Protein AF-A0A0F2QF71-F1 (afdb_monomer)

Structure (mmCIF, N/CA/C/O backbone):
data_AF-A0A0F2QF71-F1
#
_entry.id   AF-A0A0F2QF71-F1
#
loop_
_atom_site.group_PDB
_atom_site.id
_atom_site.type_symbol
_atom_site.label_atom_id
_atom_site.label_alt_id
_atom_site.label_comp_id
_atom_site.label_asym_id
_atom_site.label_entity_id
_atom_site.label_seq_id
_atom_site.pdbx_PDB_ins_code
_atom_site.Cartn_x
_atom_site.Cartn_y
_atom_site.Cartn_z
_atom_site.occupancy
_atom_site.B_iso_or_equiv
_atom_site.auth_seq_id
_atom_site.auth_comp_id
_atom_site.auth_asym_id
_atom_site.auth_atom_id
_atom_site.pdbx_PDB_model_num
ATOM 1 N N . MET A 1 1 ? -13.302 23.266 -18.128 1.00 30.19 1 MET A N 1
ATOM 2 C CA . MET A 1 1 ? -12.559 22.160 -18.772 1.00 30.19 1 MET A CA 1
ATOM 3 C C . MET A 1 1 ? -12.530 20.997 -17.793 1.00 30.19 1 MET A C 1
ATOM 5 O O . MET A 1 1 ? -12.008 21.165 -16.702 1.00 30.19 1 MET A O 1
ATOM 9 N N . ASN A 1 2 ? -13.175 19.876 -18.131 1.00 30.36 2 ASN A N 1
ATOM 10 C CA . ASN A 1 2 ? -13.216 18.676 -17.289 1.00 30.36 2 ASN A CA 1
ATOM 11 C C . ASN A 1 2 ? -11.850 17.981 -17.312 1.00 30.36 2 ASN A C 1
ATOM 13 O O . ASN A 1 2 ? -11.453 17.455 -18.352 1.00 30.36 2 ASN A O 1
ATOM 17 N N . ASN A 1 3 ? -11.158 17.943 -16.173 1.00 27.09 3 ASN A N 1
ATOM 18 C CA . ASN A 1 3 ? -9.974 17.107 -16.004 1.00 27.09 3 ASN A CA 1
ATOM 19 C C . ASN A 1 3 ? -10.424 15.645 -15.921 1.00 27.09 3 ASN A C 1
ATOM 21 O O . ASN A 1 3 ? -10.855 15.174 -14.870 1.00 27.09 3 ASN A O 1
ATOM 25 N N . LYS A 1 4 ? -10.360 14.927 -17.047 1.00 28.03 4 LYS A N 1
ATOM 26 C CA . LYS A 1 4 ? -10.503 13.469 -17.059 1.00 28.03 4 LYS A CA 1
ATOM 27 C C . LYS A 1 4 ? -9.307 12.866 -16.322 1.00 28.03 4 LYS A C 1
ATOM 29 O O . LYS A 1 4 ? -8.181 12.935 -16.806 1.00 28.03 4 LYS A O 1
ATOM 34 N N . ILE A 1 5 ? -9.567 12.294 -15.151 1.00 30.92 5 ILE A N 1
ATOM 35 C CA . ILE A 1 5 ? -8.618 11.443 -14.434 1.00 30.92 5 ILE A CA 1
ATOM 36 C C . ILE A 1 5 ? -8.543 10.124 -15.209 1.00 30.92 5 ILE A C 1
ATOM 38 O O . ILE A 1 5 ? -9.547 9.429 -15.365 1.00 30.92 5 ILE A O 1
ATOM 42 N N . PHE A 1 6 ? -7.367 9.807 -15.745 1.00 24.86 6 PHE A N 1
ATOM 43 C CA . PHE A 1 6 ? -7.119 8.534 -16.413 1.00 24.86 6 PHE A CA 1
ATOM 44 C C . PHE A 1 6 ? -6.815 7.479 -15.352 1.00 24.86 6 PHE A C 1
ATOM 46 O O . PHE A 1 6 ? -5.729 7.458 -14.777 1.00 24.86 6 PHE A O 1
ATOM 53 N N . TYR A 1 7 ? -7.777 6.599 -15.089 1.00 31.06 7 TYR A N 1
ATOM 54 C CA . TYR A 1 7 ? -7.510 5.369 -14.357 1.00 31.06 7 TYR A CA 1
ATOM 55 C C . TYR A 1 7 ? -6.797 4.410 -15.310 1.00 31.06 7 TYR A C 1
ATOM 57 O O . TYR A 1 7 ? -7.326 4.084 -16.373 1.00 31.06 7 TYR A O 1
ATOM 65 N N . LEU A 1 8 ? -5.587 3.977 -14.950 1.00 28.73 8 LEU A N 1
ATOM 66 C CA . LEU A 1 8 ? -4.919 2.862 -15.618 1.00 28.73 8 LEU A CA 1
ATOM 67 C C . LEU A 1 8 ? -5.753 1.602 -15.368 1.00 28.73 8 LEU A C 1
ATOM 69 O O . LEU A 1 8 ? -5.659 0.969 -14.319 1.00 28.73 8 LEU A O 1
ATOM 73 N N . TYR A 1 9 ? -6.616 1.305 -16.331 1.00 30.00 9 TYR A N 1
ATOM 74 C CA . TYR A 1 9 ? -7.462 0.126 -16.381 1.00 30.00 9 TYR A CA 1
ATOM 75 C C . TYR A 1 9 ? -6.592 -1.065 -16.815 1.00 30.00 9 TYR A C 1
ATOM 77 O O . TYR A 1 9 ? -6.062 -1.044 -17.926 1.00 30.00 9 TYR A O 1
ATOM 85 N N . PRO A 1 10 ? -6.392 -2.108 -15.994 1.00 34.81 10 PRO A N 1
ATOM 86 C CA . PRO A 1 10 ? -5.986 -3.400 -16.527 1.00 34.81 10 PRO A CA 1
ATOM 87 C C . PRO A 1 10 ? -7.156 -3.928 -17.348 1.00 34.81 10 PRO A C 1
ATOM 89 O O . PRO A 1 10 ? -8.287 -3.919 -16.872 1.00 34.81 10 PRO A O 1
ATOM 92 N N . GLU A 1 11 ? -6.877 -4.386 -18.562 1.00 30.66 11 GLU A N 1
ATOM 93 C CA . GLU A 1 11 ? -7.829 -4.754 -19.623 1.00 30.66 11 GLU A CA 1
ATOM 94 C C . GLU A 1 11 ? -8.778 -5.936 -19.303 1.00 30.66 11 GLU A C 1
ATOM 96 O O . GLU A 1 11 ? -9.342 -6.543 -20.207 1.00 30.66 11 GLU A O 1
ATOM 101 N N . VAL A 1 12 ? -9.004 -6.267 -18.028 1.00 33.16 12 VAL A N 1
ATOM 102 C CA . VAL A 1 12 ? -10.052 -7.194 -17.594 1.00 33.16 12 VAL A CA 1
ATOM 103 C C . VAL A 1 12 ? -10.731 -6.624 -16.348 1.00 33.16 12 VAL A C 1
ATOM 105 O O . VAL A 1 12 ? -10.189 -6.665 -15.239 1.00 33.16 12 VAL A O 1
ATOM 108 N N . GLU A 1 13 ? -11.924 -6.070 -16.540 1.00 32.72 13 GLU A N 1
ATOM 109 C CA . GLU A 1 13 ? -12.794 -5.581 -15.472 1.00 32.72 13 GLU A CA 1
ATOM 110 C C . GLU A 1 13 ? -13.049 -6.718 -14.456 1.00 32.72 13 GLU A C 1
ATOM 112 O O . GLU A 1 13 ? -13.512 -7.805 -14.804 1.00 32.72 13 GLU A O 1
ATOM 117 N N . GLY A 1 14 ? -12.666 -6.494 -13.193 1.00 39.72 14 GLY A N 1
ATOM 118 C CA . GLY A 1 14 ? -13.097 -7.322 -12.060 1.00 39.72 14 GLY A CA 1
ATOM 119 C C . GLY A 1 14 ? -12.118 -8.345 -11.463 1.00 39.72 14 GLY A C 1
ATOM 120 O O . GLY A 1 14 ? -12.500 -8.995 -10.493 1.00 39.72 14 GLY A O 1
ATOM 121 N N . LYS A 1 15 ? -10.874 -8.516 -11.944 1.00 48.09 15 LYS A N 1
ATOM 122 C CA . LYS A 1 15 ? -9.922 -9.474 -11.315 1.00 48.09 15 LYS A CA 1
ATOM 123 C C . LYS A 1 15 ? -8.492 -8.948 -11.187 1.00 48.09 15 LYS A C 1
ATOM 125 O O . LYS A 1 15 ? -7.533 -9.589 -11.614 1.00 48.09 15 LYS A O 1
ATOM 130 N N . GLN A 1 16 ? -8.319 -7.783 -10.566 1.00 58.66 16 GLN A N 1
ATOM 131 C CA . GLN A 1 16 ? -7.000 -7.425 -10.045 1.00 58.66 16 GLN A CA 1
ATOM 132 C C . GLN A 1 16 ? -6.694 -8.302 -8.828 1.00 58.66 16 GLN A C 1
ATOM 134 O O . GLN A 1 16 ? -7.397 -8.276 -7.819 1.00 58.66 16 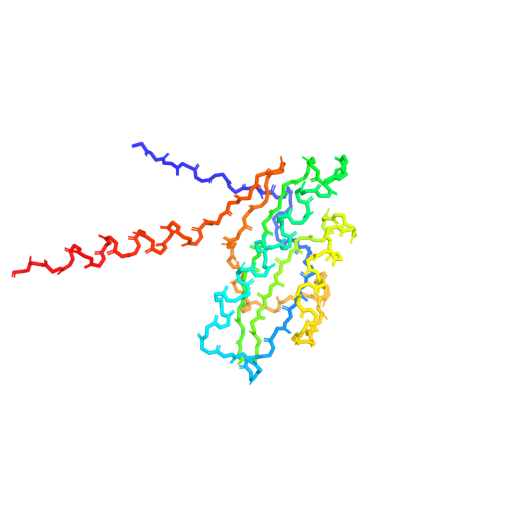GLN A O 1
ATOM 139 N N . TYR A 1 17 ? -5.644 -9.109 -8.945 1.00 76.50 17 TYR A N 1
ATOM 140 C CA . TYR A 1 17 ? -5.113 -9.854 -7.819 1.00 76.50 17 TYR A CA 1
ATOM 141 C C . TYR A 1 17 ? -4.130 -8.976 -7.053 1.00 76.50 17 TYR A C 1
ATOM 143 O O . TYR A 1 17 ? -3.197 -8.425 -7.642 1.00 76.50 17 TYR A O 1
ATOM 151 N N . PHE A 1 18 ? -4.308 -8.885 -5.746 1.00 82.75 18 PHE A N 1
ATOM 152 C CA . PHE A 1 18 ? -3.526 -8.037 -4.865 1.00 82.75 18 PHE A CA 1
ATOM 153 C C . PHE A 1 18 ? -2.731 -8.886 -3.882 1.00 82.75 18 PHE A C 1
ATOM 155 O O . PHE A 1 18 ? -3.156 -9.974 -3.486 1.00 82.75 18 PHE A O 1
ATOM 162 N N . VAL A 1 19 ? -1.571 -8.375 -3.488 1.00 86.81 19 VAL A N 1
ATOM 163 C CA . VAL A 1 19 ? -0.974 -8.729 -2.202 1.00 86.81 19 VAL A CA 1
ATOM 164 C C . VAL A 1 19 ? -1.424 -7.678 -1.213 1.00 86.81 19 VAL A C 1
ATOM 166 O O . VAL A 1 19 ? -1.311 -6.480 -1.487 1.00 86.81 19 VAL A O 1
ATOM 169 N N . CYS A 1 20 ? -1.953 -8.143 -0.091 1.00 87.50 20 CYS A N 1
ATOM 170 C CA . CYS A 1 20 ? -2.524 -7.293 0.926 1.00 87.50 20 CYS A CA 1
ATOM 171 C C . CYS A 1 20 ? -1.876 -7.550 2.279 1.00 87.50 20 CYS A C 1
ATOM 173 O O . CYS A 1 20 ? -1.699 -8.698 2.684 1.00 87.50 20 CYS A O 1
ATOM 175 N N . TRP A 1 21 ? -1.580 -6.465 2.983 1.00 92.12 21 TRP A N 1
ATOM 176 C CA . TRP A 1 21 ? -1.090 -6.465 4.35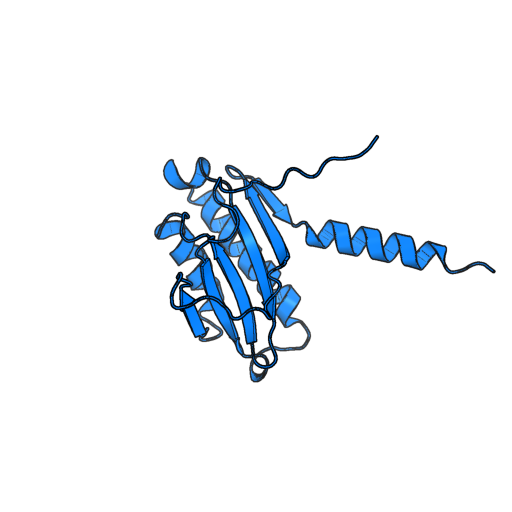5 1.00 92.12 21 TRP A CA 1
ATOM 177 C C . TRP A 1 21 ? -2.177 -5.883 5.252 1.00 92.12 21 TRP A C 1
ATOM 179 O O . TRP A 1 21 ? -2.548 -4.719 5.107 1.00 92.12 21 TRP A O 1
ATOM 189 N N . GLY A 1 22 ? -2.717 -6.717 6.134 1.00 90.81 22 GLY A N 1
ATOM 190 C CA . GLY A 1 22 ? -3.714 -6.358 7.133 1.00 90.81 22 GLY A CA 1
ATOM 191 C C . GLY A 1 22 ? -3.038 -6.023 8.447 1.00 90.81 22 GLY A C 1
ATOM 192 O O . GLY A 1 22 ? -2.455 -6.894 9.088 1.00 90.81 22 GLY A O 1
ATOM 193 N N . LEU A 1 23 ? -3.135 -4.762 8.836 1.00 92.75 23 LEU A N 1
ATOM 194 C CA . LEU A 1 23 ? -2.566 -4.202 10.052 1.00 92.75 23 LEU A CA 1
ATOM 195 C C . LEU A 1 23 ? -3.673 -4.152 11.105 1.00 92.75 23 LEU A C 1
ATOM 197 O O . LEU A 1 23 ? -4.725 -3.552 10.858 1.00 92.75 23 LEU A O 1
ATOM 201 N N . SER A 1 24 ? -3.479 -4.837 12.233 1.00 91.88 24 SER A N 1
ATOM 202 C CA . SER A 1 24 ? -4.509 -4.958 13.270 1.00 91.88 24 SER A CA 1
ATOM 203 C C . SER A 1 24 ? -4.832 -3.593 13.861 1.00 91.88 24 SER A C 1
ATOM 205 O O . SER A 1 24 ? -3.951 -2.936 14.404 1.00 91.88 24 SER A O 1
ATOM 207 N N . LYS A 1 25 ? -6.100 -3.174 13.819 1.00 89.69 25 LYS A N 1
ATOM 208 C CA . LYS A 1 25 ? -6.530 -1.889 14.394 1.00 89.69 25 LYS A CA 1
ATOM 209 C C . LYS A 1 25 ? -6.286 -1.801 15.904 1.00 89.69 25 LYS A C 1
ATOM 211 O O . LYS A 1 25 ? -6.193 -0.694 16.416 1.00 89.69 25 LYS A O 1
ATOM 216 N N . GLU A 1 26 ? -6.155 -2.934 16.592 1.00 90.44 26 GLU A N 1
ATOM 217 C CA . GLU A 1 26 ? -5.806 -2.996 18.019 1.00 90.44 26 GLU A CA 1
ATOM 218 C C . GLU A 1 26 ? -4.355 -2.563 18.291 1.00 90.44 26 GLU A C 1
ATOM 220 O O . GLU A 1 26 ? -4.059 -2.037 19.359 1.00 90.44 26 GLU A O 1
ATOM 225 N N . GLU A 1 27 ? -3.460 -2.738 17.315 1.00 86.25 27 GLU A N 1
ATOM 226 C CA . GLU A 1 27 ? -2.038 -2.376 17.404 1.00 86.25 27 GLU A CA 1
ATOM 227 C C . GLU A 1 27 ? -1.753 -0.978 16.827 1.00 86.25 27 GLU A C 1
ATOM 229 O O . GLU A 1 27 ? -0.640 -0.459 16.929 1.00 86.25 27 GLU A O 1
ATOM 234 N N . LEU A 1 28 ? -2.759 -0.351 16.211 1.00 87.12 28 LEU A N 1
ATOM 235 C CA . LEU A 1 28 ? -2.642 0.938 15.544 1.00 87.12 28 LEU A CA 1
ATOM 236 C C . LEU A 1 28 ? -2.989 2.096 16.486 1.00 87.12 28 LEU A C 1
ATOM 238 O O . LEU A 1 28 ? -4.029 2.122 17.140 1.00 87.12 28 LEU A O 1
ATOM 242 N N . ASN A 1 29 ? -2.133 3.116 16.501 1.00 85.31 29 ASN A N 1
ATOM 243 C CA . ASN A 1 29 ? -2.395 4.358 17.222 1.00 85.31 29 ASN A CA 1
ATOM 244 C C . ASN A 1 29 ? -3.332 5.300 16.420 1.00 85.31 29 ASN A C 1
ATOM 246 O O . ASN A 1 29 ? -3.683 5.043 15.266 1.00 85.31 29 ASN A O 1
ATOM 250 N N . LYS A 1 30 ? -3.715 6.444 17.009 1.00 81.44 30 LYS A N 1
ATOM 251 C CA . LYS A 1 30 ? -4.593 7.445 16.361 1.00 81.44 30 LYS A CA 1
ATOM 252 C C . LYS A 1 30 ? -4.033 8.021 15.046 1.00 81.44 30 LYS A C 1
ATOM 254 O O . LYS A 1 30 ? -4.811 8.478 14.214 1.00 81.44 30 LYS A O 1
ATOM 259 N N . ASN A 1 31 ? -2.716 7.979 14.848 1.00 84.50 31 ASN A N 1
ATOM 260 C CA . ASN A 1 31 ? -2.013 8.497 13.672 1.00 84.50 31 ASN A CA 1
ATOM 261 C C . ASN A 1 31 ? -1.667 7.409 12.644 1.00 84.50 31 ASN A C 1
ATOM 263 O O . ASN A 1 31 ? -1.073 7.715 11.611 1.00 84.50 31 ASN A O 1
ATOM 267 N N . ALA A 1 32 ? -2.073 6.160 12.875 1.00 84.31 32 ALA A N 1
ATOM 268 C CA . ALA A 1 32 ? -1.655 5.015 12.078 1.00 84.31 32 ALA A CA 1
ATOM 269 C C . ALA A 1 32 ? -1.905 5.172 10.576 1.00 84.31 32 ALA A C 1
ATOM 271 O O . ALA A 1 32 ? -1.053 4.814 9.772 1.00 84.31 32 ALA A O 1
ATOM 272 N N . LYS A 1 33 ? -3.045 5.749 10.166 1.00 83.94 33 LYS A N 1
ATOM 273 C CA . LYS A 1 33 ? -3.331 5.977 8.737 1.00 83.94 33 LYS A CA 1
ATOM 274 C C . LYS A 1 33 ? -2.262 6.859 8.079 1.00 83.94 33 LYS A C 1
ATOM 276 O O . LYS A 1 33 ? -1.879 6.586 6.946 1.00 83.94 33 LYS A O 1
ATOM 281 N N . LYS A 1 34 ? -1.765 7.879 8.784 1.00 87.25 34 LYS A N 1
ATOM 282 C CA . LYS A 1 34 ? -0.680 8.745 8.308 1.00 87.25 34 LYS A CA 1
ATOM 283 C C . LYS A 1 34 ? 0.657 8.003 8.306 1.00 87.25 34 LYS A C 1
ATOM 285 O O . LYS A 1 34 ? 1.326 7.996 7.283 1.00 87.25 34 LYS A O 1
ATOM 290 N N . GLU A 1 35 ? 0.990 7.313 9.396 1.00 89.50 35 GLU A N 1
ATOM 291 C CA . GLU A 1 35 ? 2.224 6.517 9.496 1.00 89.50 35 GLU A CA 1
ATOM 292 C C . GLU A 1 35 ? 2.323 5.476 8.373 1.00 89.50 35 GLU A C 1
ATOM 294 O O . GLU A 1 35 ? 3.357 5.327 7.729 1.00 89.50 35 GLU A O 1
ATOM 299 N N . ILE A 1 36 ? 1.218 4.798 8.067 1.00 90.94 36 ILE A N 1
ATOM 300 C CA . ILE A 1 36 ? 1.152 3.806 6.992 1.00 90.94 36 ILE A CA 1
ATOM 301 C C . ILE A 1 36 ? 1.333 4.460 5.622 1.00 90.94 36 ILE A C 1
ATOM 303 O O . ILE A 1 36 ? 2.056 3.912 4.791 1.00 90.94 36 ILE A O 1
ATOM 307 N N . LYS A 1 37 ? 0.727 5.631 5.375 1.00 90.00 37 LYS A N 1
ATOM 308 C CA . LYS A 1 37 ? 0.985 6.403 4.145 1.00 90.00 37 LYS A CA 1
ATOM 309 C C . LYS A 1 37 ? 2.472 6.755 4.027 1.00 90.00 37 LYS A C 1
ATOM 311 O O . LYS A 1 37 ? 3.054 6.541 2.965 1.00 90.00 37 LYS A O 1
ATOM 316 N N . ASP A 1 38 ? 3.099 7.206 5.109 1.00 90.81 38 ASP A N 1
ATOM 317 C CA . ASP A 1 38 ? 4.525 7.543 5.126 1.00 90.81 38 ASP A CA 1
ATOM 318 C C . ASP A 1 38 ? 5.399 6.310 4.824 1.00 90.81 38 ASP A C 1
ATOM 320 O O . ASP A 1 38 ? 6.322 6.383 4.012 1.00 90.81 38 ASP A O 1
ATOM 324 N N . LEU A 1 39 ? 5.060 5.141 5.376 1.00 92.06 39 LEU A N 1
ATOM 325 C CA . LEU A 1 39 ? 5.742 3.874 5.078 1.00 92.06 39 LEU A CA 1
ATOM 326 C C . LEU A 1 39 ? 5.568 3.431 3.619 1.00 92.06 39 LEU A C 1
ATOM 328 O O . LEU A 1 39 ? 6.516 2.926 3.007 1.00 92.06 39 LEU A O 1
ATOM 332 N N . ILE A 1 40 ? 4.385 3.650 3.032 1.00 92.19 40 ILE A N 1
ATOM 333 C CA . ILE A 1 40 ? 4.157 3.430 1.598 1.00 92.19 40 ILE A CA 1
ATOM 334 C C . ILE A 1 40 ? 5.073 4.351 0.786 1.00 92.19 40 ILE A C 1
ATOM 336 O O . ILE A 1 40 ? 5.768 3.876 -0.114 1.00 92.19 40 ILE A O 1
ATOM 340 N N . LEU A 1 41 ? 5.116 5.647 1.108 1.00 91.69 41 LEU A N 1
ATOM 341 C CA . LEU A 1 41 ? 5.958 6.624 0.414 1.00 91.69 41 LEU A CA 1
ATOM 342 C C . LEU A 1 41 ? 7.443 6.259 0.498 1.00 91.69 41 LEU A C 1
ATOM 344 O O . LEU A 1 41 ? 8.132 6.288 -0.523 1.00 91.69 41 LEU A O 1
ATOM 348 N N . VAL A 1 42 ? 7.927 5.854 1.676 1.00 91.94 42 VAL A N 1
ATOM 349 C CA . VAL A 1 42 ? 9.303 5.369 1.867 1.00 91.94 42 VAL A CA 1
ATOM 350 C C . VAL A 1 42 ? 9.574 4.145 0.990 1.00 91.94 42 VAL A C 1
ATOM 352 O O . VAL A 1 42 ? 10.574 4.109 0.274 1.00 91.94 42 VAL A O 1
ATOM 355 N N . GLY A 1 43 ? 8.668 3.165 0.966 1.00 90.44 43 GLY A N 1
ATOM 356 C CA . GLY A 1 43 ? 8.812 1.978 0.119 1.00 90.44 43 GLY A CA 1
ATOM 357 C C . GLY A 1 43 ? 8.859 2.303 -1.370 1.00 90.44 43 GLY A C 1
ATOM 358 O O . GLY A 1 43 ? 9.739 1.819 -2.082 1.00 90.44 43 GLY A O 1
ATOM 359 N N . LEU A 1 44 ? 7.966 3.171 -1.843 1.00 89.50 44 LEU A N 1
ATOM 360 C CA . LEU A 1 44 ? 7.949 3.611 -3.237 1.00 89.50 44 LEU A CA 1
ATOM 361 C C . LEU A 1 44 ? 9.195 4.429 -3.601 1.00 89.50 44 LEU A C 1
ATOM 363 O O . LEU A 1 44 ? 9.719 4.285 -4.709 1.00 89.50 44 LEU A O 1
ATOM 367 N N . LYS A 1 45 ? 9.712 5.243 -2.674 1.00 89.12 45 LYS A N 1
ATOM 368 C CA . LYS A 1 45 ? 10.975 5.970 -2.847 1.00 89.12 45 LYS A CA 1
ATOM 369 C C . LYS A 1 45 ? 12.154 5.004 -2.965 1.00 89.12 45 LYS A C 1
ATOM 371 O O . LYS A 1 45 ? 12.924 5.115 -3.915 1.00 89.12 45 LYS A O 1
ATOM 376 N N . ASN A 1 46 ? 12.223 3.989 -2.106 1.00 88.25 46 ASN A N 1
ATOM 377 C CA . ASN A 1 46 ? 13.246 2.945 -2.188 1.00 88.25 46 ASN A CA 1
ATOM 378 C C . ASN A 1 46 ? 13.174 2.183 -3.520 1.00 88.25 46 ASN A C 1
ATOM 380 O O . ASN A 1 46 ? 14.208 1.918 -4.133 1.00 88.25 46 ASN A O 1
ATOM 384 N N . ILE A 1 47 ? 11.964 1.872 -3.999 1.00 85.56 47 ILE A N 1
ATOM 38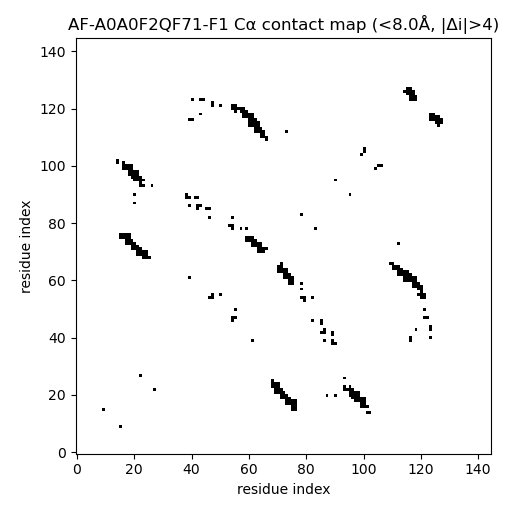5 C CA . ILE A 1 47 ? 11.721 1.245 -5.308 1.00 85.56 47 ILE A CA 1
ATOM 386 C C . ILE A 1 47 ? 12.234 2.131 -6.449 1.00 85.56 47 ILE A C 1
ATOM 388 O O . ILE A 1 47 ? 12.865 1.632 -7.383 1.00 85.56 47 ILE A O 1
ATOM 392 N N . LYS A 1 48 ? 11.974 3.441 -6.382 1.00 84.31 48 LYS A N 1
ATOM 393 C CA . LYS A 1 48 ? 12.457 4.427 -7.356 1.00 84.31 4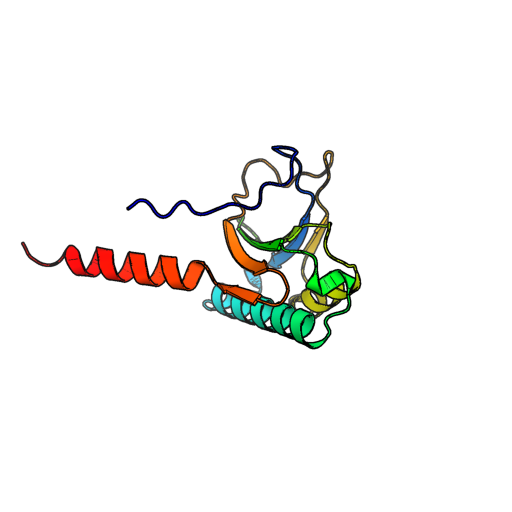8 LYS A CA 1
ATOM 394 C C . LYS A 1 48 ? 13.988 4.493 -7.382 1.00 84.31 48 LYS A C 1
ATOM 396 O O . LYS A 1 48 ? 14.579 4.426 -8.458 1.00 84.31 48 LYS A O 1
ATOM 401 N N . GLU A 1 49 ? 14.619 4.603 -6.217 1.00 84.81 49 GLU A N 1
ATOM 402 C CA . GLU A 1 49 ? 16.076 4.740 -6.073 1.00 84.81 49 GLU A CA 1
ATOM 403 C C . GLU A 1 49 ? 16.825 3.452 -6.440 1.00 84.81 49 GLU A C 1
ATOM 405 O O . GLU A 1 49 ? 17.916 3.503 -6.997 1.00 84.81 49 GLU A O 1
ATOM 410 N N . ASN A 1 50 ? 16.207 2.289 -6.219 1.00 78.69 50 ASN A N 1
ATOM 411 C CA . ASN A 1 50 ? 16.757 0.976 -6.565 1.00 78.69 50 ASN A CA 1
ATOM 412 C C . ASN A 1 50 ? 16.133 0.401 -7.846 1.00 78.69 50 ASN A C 1
ATOM 414 O O . ASN A 1 50 ? 15.966 -0.825 -7.976 1.00 78.69 50 ASN A O 1
ATOM 418 N N . SER A 1 51 ? 15.748 1.283 -8.773 1.00 65.31 51 SER A N 1
ATOM 419 C CA . SER A 1 51 ? 15.029 0.905 -9.985 1.00 65.31 51 SER A CA 1
ATOM 420 C C . SER A 1 51 ? 15.871 -0.031 -10.858 1.00 65.31 51 SER A C 1
ATOM 422 O O . SER A 1 51 ? 16.938 0.300 -11.364 1.00 65.31 51 SER A O 1
ATOM 424 N N . ASN A 1 52 ? 15.370 -1.253 -11.041 1.00 64.25 52 ASN A N 1
ATOM 425 C CA . ASN A 1 52 ? 15.785 -2.120 -12.141 1.00 64.25 52 ASN A CA 1
ATOM 426 C C . ASN A 1 52 ? 14.933 -1.762 -13.376 1.00 64.25 52 ASN A C 1
ATOM 428 O O . ASN A 1 52 ? 13.833 -1.224 -13.231 1.00 64.25 52 ASN A O 1
ATOM 432 N N . ARG A 1 53 ? 15.380 -2.115 -14.587 1.00 60.34 53 ARG A N 1
ATOM 433 C CA . ARG A 1 53 ? 14.657 -1.896 -15.856 1.00 60.34 53 ARG A CA 1
ATOM 434 C C . ARG A 1 53 ? 13.190 -2.352 -15.793 1.00 60.34 53 ARG A C 1
ATOM 436 O O . ARG A 1 53 ? 12.322 -1.715 -16.374 1.00 60.34 53 ARG A O 1
ATOM 443 N N . TRP A 1 54 ? 12.908 -3.405 -15.024 1.00 53.31 54 TRP A N 1
ATOM 444 C CA . TRP A 1 54 ? 11.568 -3.968 -14.814 1.00 53.31 54 TRP A CA 1
ATOM 445 C C . TRP A 1 54 ? 10.668 -3.172 -13.859 1.00 53.31 54 TRP A C 1
ATOM 447 O O . TRP A 1 54 ? 9.448 -3.288 -13.928 1.00 53.31 54 TRP A O 1
ATOM 457 N N . ILE A 1 55 ? 11.260 -2.377 -12.969 1.00 60.03 55 ILE A N 1
ATOM 458 C CA . ILE A 1 55 ? 10.553 -1.524 -12.007 1.00 60.03 55 ILE A CA 1
ATOM 459 C C . ILE A 1 55 ? 10.198 -0.185 -12.666 1.00 60.03 55 ILE A C 1
ATOM 461 O O . ILE A 1 55 ? 9.062 0.264 -12.568 1.00 60.03 55 ILE A O 1
ATOM 465 N N . GLY A 1 56 ? 11.138 0.413 -13.407 1.00 60.97 56 GLY A N 1
ATOM 466 C CA . GLY A 1 56 ? 10.941 1.715 -14.056 1.00 60.97 56 GLY A CA 1
ATOM 467 C C . GLY A 1 56 ? 9.949 1.717 -15.227 1.00 60.97 56 GLY A C 1
ATOM 468 O O . GLY A 1 56 ? 9.566 2.785 -15.685 1.00 60.97 56 GLY A O 1
ATOM 469 N N . GLN A 1 57 ? 9.524 0.549 -15.718 1.00 63.69 57 GLN A N 1
ATOM 470 C CA . GLN A 1 57 ? 8.604 0.431 -16.858 1.00 63.69 57 GLN A CA 1
ATOM 471 C C . GLN A 1 57 ? 7.152 0.116 -16.472 1.00 63.69 57 GLN A C 1
ATOM 473 O O . GLN A 1 57 ? 6.303 0.065 -17.359 1.00 63.69 57 GLN A O 1
ATOM 478 N N . ARG A 1 58 ? 6.842 -0.111 -15.186 1.00 71.62 58 ARG A N 1
ATOM 479 C CA . ARG A 1 58 ? 5.488 -0.478 -14.745 1.00 71.62 58 ARG A CA 1
ATOM 480 C C . ARG A 1 58 ? 4.901 0.561 -13.803 1.00 71.62 58 ARG A C 1
ATOM 482 O O . ARG A 1 58 ? 5.541 0.966 -12.837 1.00 71.62 58 ARG A O 1
ATOM 489 N N . SER A 1 59 ? 3.661 0.932 -14.081 1.00 79.88 59 SER A N 1
ATOM 490 C CA . SER A 1 59 ? 2.866 1.848 -13.269 1.00 79.88 59 SER A CA 1
ATOM 491 C C . SER A 1 59 ? 1.858 1.040 -12.456 1.00 79.88 59 SER A C 1
ATOM 493 O O . SER A 1 59 ? 1.296 0.063 -12.955 1.00 79.88 59 SER A O 1
ATOM 495 N N . PHE A 1 60 ? 1.657 1.404 -11.195 1.00 82.56 60 PHE A N 1
ATOM 496 C CA . PHE A 1 60 ? 0.712 0.746 -10.298 1.00 82.56 60 PHE A CA 1
ATOM 497 C C . PHE A 1 60 ? 0.276 1.696 -9.187 1.00 82.56 60 PHE A C 1
ATOM 499 O O . PHE A 1 60 ? 1.008 2.608 -8.809 1.00 82.56 60 PHE A O 1
ATOM 506 N N . SER A 1 61 ? -0.902 1.454 -8.627 1.00 85.50 61 SER A N 1
ATOM 507 C CA . SER A 1 61 ? -1.375 2.174 -7.448 1.00 85.50 61 SER A CA 1
ATOM 508 C C . SER A 1 61 ? -1.273 1.292 -6.211 1.00 85.50 61 SER A C 1
ATOM 510 O O . SER A 1 61 ? -1.424 0.072 -6.276 1.00 85.50 61 SER A O 1
ATOM 512 N N . VAL A 1 62 ? -0.995 1.929 -5.083 1.00 88.25 62 VAL A N 1
ATOM 513 C CA . VAL A 1 62 ? -1.137 1.371 -3.746 1.00 88.25 62 VAL A CA 1
ATOM 514 C C . VAL A 1 62 ? -2.485 1.823 -3.210 1.00 88.25 62 VAL A C 1
ATOM 516 O O . VAL A 1 62 ? -2.839 3.006 -3.283 1.00 88.25 62 VAL A O 1
ATOM 5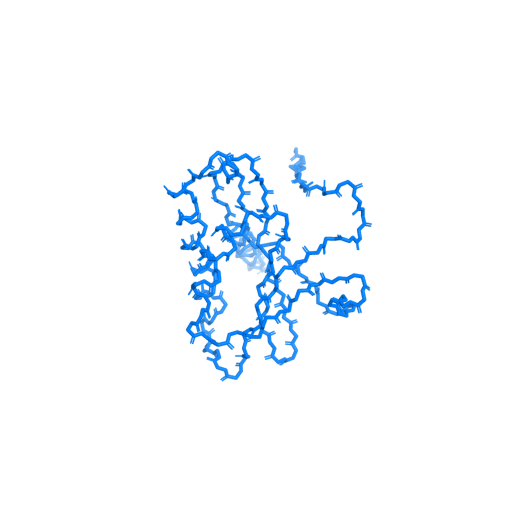19 N N . TYR A 1 63 ? -3.239 0.871 -2.684 1.00 86.88 63 TYR A N 1
ATOM 520 C CA . TYR A 1 63 ? -4.596 1.083 -2.220 1.00 86.88 63 TYR A CA 1
ATOM 521 C C . TYR A 1 63 ? -4.675 0.913 -0.709 1.00 86.88 63 TYR A C 1
ATOM 523 O O . TYR A 1 63 ? -3.990 0.059 -0.142 1.00 86.88 63 TYR A O 1
ATOM 531 N N . LEU A 1 64 ? -5.549 1.693 -0.075 1.00 86.81 64 LEU A N 1
ATOM 532 C CA . LEU A 1 64 ? -5.942 1.496 1.316 1.00 86.81 64 LEU A CA 1
ATOM 533 C C . LEU A 1 64 ? -7.402 1.055 1.383 1.00 86.81 64 LEU A C 1
ATOM 535 O O . LEU A 1 64 ? -8.262 1.600 0.692 1.00 86.81 64 LEU A O 1
ATOM 539 N N . GLY A 1 65 ? -7.676 0.071 2.226 1.00 84.00 65 GLY A N 1
ATOM 540 C CA . GLY A 1 65 ? -9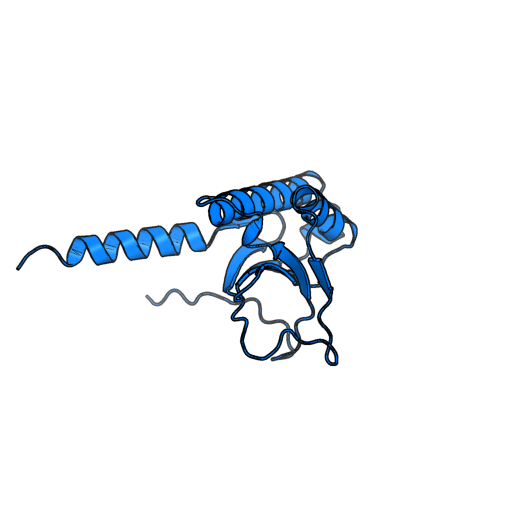.022 -0.381 2.570 1.00 84.00 65 GLY A CA 1
ATOM 541 C C . GLY A 1 65 ? -9.105 -0.637 4.069 1.00 84.00 65 GLY A C 1
ATOM 542 O O . GLY A 1 65 ? -8.080 -0.745 4.731 1.00 84.00 65 GLY A O 1
ATOM 543 N N . GLU A 1 66 ? -10.298 -0.733 4.641 1.00 84.25 66 GLU A N 1
ATOM 544 C CA . GLU A 1 66 ? -10.439 -1.065 6.061 1.00 84.25 66 GLU A CA 1
ATOM 545 C C . GLU A 1 66 ? -11.688 -1.897 6.335 1.00 84.25 66 GLU A C 1
ATOM 547 O O . GLU A 1 66 ? -12.743 -1.635 5.763 1.00 84.25 66 GLU A O 1
ATOM 552 N N . ASP A 1 67 ? -11.570 -2.878 7.230 1.00 83.38 67 ASP A N 1
ATOM 553 C CA . ASP A 1 67 ? -12.714 -3.579 7.820 1.00 83.38 67 ASP A CA 1
ATOM 554 C C . ASP A 1 67 ? -12.802 -3.296 9.330 1.00 83.38 67 ASP A C 1
ATOM 556 O O . ASP A 1 67 ? -12.197 -2.351 9.846 1.00 83.38 67 ASP A O 1
ATOM 560 N N . GLN A 1 68 ? -13.603 -4.082 10.052 1.00 83.19 68 GLN A N 1
ATOM 561 C CA . GLN A 1 68 ? -13.791 -3.932 11.495 1.00 83.19 68 GLN A CA 1
ATOM 562 C C . GLN A 1 68 ? -12.511 -4.186 12.307 1.00 83.19 68 GLN A C 1
ATOM 564 O O . GLN A 1 68 ? -12.352 -3.591 13.367 1.00 83.19 68 GLN A O 1
ATOM 569 N N . LYS A 1 69 ? -11.609 -5.048 11.830 1.00 85.50 69 LYS A N 1
ATOM 570 C CA . LYS A 1 69 ? -10.428 -5.521 12.566 1.00 85.50 69 LYS A CA 1
ATOM 571 C C . LYS A 1 69 ? -9.115 -4.999 11.995 1.00 85.50 69 LYS A C 1
ATOM 573 O O . LYS A 1 69 ? -8.156 -4.841 12.741 1.00 85.50 69 LYS A O 1
ATOM 578 N N . PHE A 1 70 ? -9.060 -4.723 10.697 1.00 87.75 70 PHE A N 1
ATOM 579 C CA . PHE A 1 70 ? -7.816 -4.445 9.992 1.00 87.75 70 PHE A CA 1
ATOM 580 C C . PHE A 1 70 ? -7.891 -3.172 9.155 1.00 87.75 70 PHE A C 1
ATOM 582 O O . PHE A 1 70 ? -8.916 -2.834 8.554 1.00 87.75 70 PHE A O 1
ATOM 589 N N . LEU A 1 71 ? -6.755 -2.488 9.092 1.00 88.75 71 LEU A N 1
ATOM 590 C CA . LEU A 1 71 ? -6.430 -1.538 8.042 1.00 88.75 71 LEU A CA 1
ATOM 591 C C . LEU A 1 71 ? -5.579 -2.269 7.000 1.00 88.75 71 LEU A C 1
ATOM 593 O O . LEU A 1 71 ? -4.554 -2.861 7.326 1.00 88.75 71 LEU A O 1
ATOM 597 N N . TRP A 1 72 ? -6.022 -2.254 5.753 1.00 88.94 72 TRP A N 1
ATOM 598 C CA . TRP A 1 72 ? -5.427 -3.011 4.664 1.00 88.94 72 TRP A CA 1
ATOM 599 C C . TRP A 1 72 ? -4.643 -2.103 3.731 1.00 88.94 72 TRP A C 1
ATOM 601 O O . TRP A 1 72 ? -5.170 -1.108 3.237 1.00 88.94 72 TRP A O 1
ATOM 611 N N . VAL A 1 73 ? -3.413 -2.504 3.427 1.00 90.81 73 VAL A N 1
ATOM 612 C CA . VAL A 1 73 ? -2.622 -1.985 2.308 1.00 90.81 73 VAL A CA 1
ATOM 613 C C . VAL A 1 73 ? -2.664 -3.021 1.198 1.00 90.81 73 VAL A C 1
ATOM 615 O O . VAL A 1 73 ? -2.356 -4.178 1.461 1.00 90.81 73 VAL A O 1
ATOM 618 N N . ALA A 1 74 ? -3.018 -2.632 -0.024 1.00 88.62 74 ALA A N 1
ATOM 619 C CA . ALA A 1 74 ? -3.106 -3.540 -1.164 1.00 88.62 74 ALA A CA 1
ATOM 620 C C . ALA A 1 74 ? -2.303 -3.030 -2.358 1.00 88.62 74 ALA A C 1
ATOM 622 O O . ALA A 1 74 ? -2.350 -1.847 -2.701 1.00 88.62 74 ALA A O 1
ATOM 623 N N . VAL A 1 75 ? -1.577 -3.938 -3.011 1.00 87.94 75 VAL A N 1
ATOM 624 C CA . VAL A 1 75 ? -0.764 -3.638 -4.196 1.00 87.94 75 VAL A CA 1
ATOM 625 C C . VAL A 1 75 ? -0.978 -4.711 -5.264 1.00 87.94 75 VAL A C 1
ATOM 627 O O . VAL A 1 75 ? -1.045 -5.896 -4.920 1.00 87.94 75 VAL A O 1
ATOM 630 N N . PRO A 1 76 ? -1.095 -4.345 -6.556 1.00 83.06 76 PRO A N 1
ATOM 631 C CA . PRO A 1 76 ? -1.275 -5.316 -7.630 1.00 83.06 76 PRO A CA 1
ATOM 632 C C . PRO A 1 76 ? -0.141 -6.349 -7.674 1.00 83.06 76 PRO A C 1
ATOM 634 O O . PRO A 1 76 ? 1.038 -6.003 -7.610 1.00 83.06 76 PRO A O 1
ATOM 637 N N . ARG A 1 77 ? -0.472 -7.633 -7.846 1.00 76.94 77 ARG A N 1
ATOM 638 C CA . ARG A 1 77 ? 0.510 -8.736 -7.914 1.00 76.94 77 ARG A CA 1
ATOM 639 C C . ARG A 1 77 ? 1.465 -8.651 -9.101 1.00 76.94 77 ARG A C 1
ATOM 641 O O . ARG A 1 77 ? 2.484 -9.331 -9.106 1.00 76.94 77 ARG A O 1
ATOM 648 N N . GLN A 1 78 ? 1.140 -7.856 -10.114 1.00 76.38 78 GLN A N 1
ATOM 649 C CA . GLN A 1 78 ? 1.939 -7.705 -11.327 1.00 76.38 78 GLN A CA 1
ATOM 650 C C . GLN A 1 78 ? 3.245 -6.924 -11.093 1.00 76.38 78 GLN A C 1
ATOM 652 O O . GLN A 1 78 ? 4.044 -6.792 -12.025 1.00 76.38 78 GLN A O 1
ATOM 657 N N . ILE A 1 79 ? 3.492 -6.397 -9.890 1.00 77.06 79 ILE A N 1
ATOM 658 C CA . ILE A 1 79 ? 4.773 -5.763 -9.565 1.00 77.06 79 ILE A CA 1
ATOM 659 C C . ILE A 1 79 ? 5.885 -6.808 -9.376 1.00 77.06 79 ILE A C 1
ATOM 661 O O . ILE A 1 79 ? 5.637 -7.967 -9.054 1.00 77.06 79 ILE A O 1
ATOM 665 N N . SER A 1 80 ? 7.143 -6.403 -9.575 1.00 76.75 80 SER A N 1
ATOM 666 C CA . SER A 1 80 ? 8.284 -7.310 -9.384 1.00 76.75 80 SER A CA 1
ATOM 667 C C . SER A 1 80 ? 8.398 -7.787 -7.928 1.00 76.75 80 SER A C 1
ATOM 669 O O . SER A 1 80 ? 8.152 -7.011 -7.004 1.00 76.75 80 SER A O 1
ATOM 671 N N . ALA A 1 81 ? 8.867 -9.021 -7.712 1.00 79.62 81 ALA A N 1
ATOM 672 C CA . ALA A 1 81 ? 9.091 -9.562 -6.365 1.00 79.62 81 ALA A CA 1
ATOM 673 C C . ALA A 1 81 ? 10.032 -8.680 -5.521 1.00 79.62 81 ALA A C 1
ATOM 675 O O . ALA A 1 81 ? 9.816 -8.499 -4.328 1.00 79.62 81 ALA A O 1
ATOM 676 N N . LYS A 1 82 ? 11.035 -8.052 -6.153 1.00 79.88 82 LYS A N 1
ATOM 677 C CA . LYS A 1 82 ? 11.936 -7.098 -5.491 1.00 79.88 82 LYS A CA 1
ATOM 678 C C . LYS A 1 82 ? 11.181 -5.876 -4.954 1.00 79.88 82 LYS A C 1
ATOM 680 O O . LYS A 1 82 ? 11.378 -5.508 -3.802 1.00 79.88 82 LYS A O 1
ATOM 685 N N . ALA A 1 83 ? 10.306 -5.278 -5.765 1.00 80.62 83 ALA A N 1
ATOM 686 C CA . ALA A 1 83 ? 9.477 -4.150 -5.336 1.00 80.62 83 ALA A CA 1
ATOM 687 C C . ALA A 1 83 ? 8.485 -4.559 -4.234 1.00 80.62 83 ALA A C 1
ATOM 689 O O . ALA A 1 83 ? 8.325 -3.840 -3.252 1.00 80.62 83 ALA A O 1
ATOM 690 N N . MET A 1 84 ? 7.881 -5.745 -4.353 1.00 84.69 84 MET A N 1
ATOM 691 C CA . MET A 1 84 ? 6.994 -6.296 -3.325 1.00 84.69 84 MET A CA 1
ATOM 692 C C . MET A 1 84 ? 7.718 -6.453 -1.981 1.00 84.69 84 MET A C 1
ATOM 694 O O . MET A 1 84 ? 7.205 -6.022 -0.953 1.00 84.69 84 MET A O 1
ATOM 698 N N . ASN A 1 85 ? 8.937 -7.001 -1.991 1.00 85.00 85 ASN A N 1
ATOM 699 C CA . ASN A 1 85 ? 9.747 -7.173 -0.785 1.00 85.00 85 ASN A CA 1
ATOM 700 C C . ASN A 1 85 ? 10.128 -5.832 -0.146 1.00 85.00 85 ASN A C 1
ATOM 702 O O . ASN A 1 85 ? 10.083 -5.712 1.074 1.00 85.00 85 ASN A O 1
ATOM 706 N N . MET A 1 86 ? 10.462 -4.818 -0.952 1.00 85.81 86 MET A N 1
ATOM 707 C CA . MET A 1 86 ? 10.760 -3.470 -0.451 1.00 85.81 86 MET A CA 1
ATOM 708 C C . MET A 1 86 ? 9.565 -2.844 0.268 1.00 85.81 86 MET A C 1
ATOM 710 O O . MET A 1 86 ? 9.743 -2.239 1.320 1.00 85.81 86 MET A O 1
ATOM 714 N N . LEU A 1 87 ? 8.354 -3.008 -0.273 1.00 87.88 87 LEU A N 1
ATOM 715 C CA . LEU A 1 87 ? 7.129 -2.554 0.390 1.00 87.88 87 LEU A CA 1
ATOM 716 C C . LEU A 1 87 ? 6.844 -3.374 1.652 1.00 87.88 87 LEU A C 1
ATOM 718 O O . LEU A 1 87 ? 6.609 -2.801 2.710 1.00 87.88 87 LEU A O 1
ATOM 722 N N . SER A 1 88 ? 6.928 -4.704 1.564 1.00 88.44 88 SER A N 1
ATOM 723 C CA . SER A 1 88 ? 6.646 -5.603 2.688 1.00 88.44 88 SER A CA 1
ATOM 724 C C . SER A 1 88 ? 7.561 -5.361 3.888 1.00 88.44 88 SER A C 1
ATOM 726 O O . SER A 1 88 ? 7.108 -5.478 5.024 1.00 88.44 88 SER A O 1
ATOM 728 N N . ALA A 1 89 ? 8.833 -5.022 3.655 1.00 89.81 89 ALA A N 1
ATOM 729 C CA . ALA A 1 89 ? 9.799 -4.755 4.718 1.00 89.81 89 ALA A CA 1
ATOM 730 C C . ALA A 1 89 ? 9.372 -3.584 5.619 1.00 89.81 89 ALA A C 1
ATOM 732 O O . ALA A 1 89 ? 9.587 -3.636 6.826 1.00 89.81 89 ALA A O 1
ATOM 733 N N . ASN A 1 90 ? 8.708 -2.569 5.059 1.00 90.06 90 ASN A N 1
ATOM 734 C CA . ASN A 1 90 ? 8.264 -1.402 5.825 1.00 90.06 90 ASN A CA 1
ATOM 735 C C . ASN A 1 90 ? 7.093 -1.713 6.760 1.00 90.06 90 ASN A C 1
ATOM 737 O O . ASN A 1 90 ? 6.925 -1.048 7.776 1.00 90.06 90 ASN A O 1
ATOM 741 N N . PHE A 1 91 ? 6.287 -2.723 6.434 1.00 89.62 91 PHE A N 1
ATOM 742 C CA . PHE A 1 91 ? 5.151 -3.124 7.264 1.00 89.62 91 PHE A CA 1
ATOM 743 C C . PHE A 1 91 ? 5.511 -4.197 8.291 1.00 89.62 91 PHE A C 1
ATOM 745 O O . PHE A 1 91 ? 4.703 -4.465 9.172 1.00 89.62 91 PHE A O 1
ATOM 752 N N . ALA A 1 92 ? 6.706 -4.795 8.215 1.00 88.25 92 ALA A N 1
ATOM 753 C CA . ALA A 1 92 ? 7.113 -5.917 9.064 1.00 88.25 92 ALA A CA 1
ATOM 754 C C . ALA A 1 92 ? 7.020 -5.615 10.571 1.00 88.25 92 ALA A C 1
ATOM 756 O O . ALA A 1 92 ? 6.715 -6.511 11.350 1.00 88.25 92 ALA A O 1
ATOM 757 N N . VAL A 1 93 ? 7.210 -4.352 10.969 1.00 87.75 93 VAL A N 1
ATOM 758 C CA . VAL A 1 93 ? 7.099 -3.897 12.367 1.00 87.75 93 VAL A CA 1
ATOM 759 C C . VAL A 1 93 ? 5.710 -4.129 12.982 1.00 87.75 93 VAL A C 1
ATOM 761 O O . VAL A 1 93 ? 5.601 -4.269 14.194 1.00 87.75 93 VAL A O 1
ATOM 764 N N . TYR A 1 94 ? 4.663 -4.227 12.159 1.00 88.69 94 TYR A N 1
ATOM 765 C CA . TYR A 1 94 ? 3.277 -4.436 12.594 1.00 88.69 94 TYR A CA 1
ATOM 766 C C . TYR A 1 94 ? 2.813 -5.893 12.473 1.00 88.69 94 TYR A C 1
ATOM 768 O O . TYR A 1 94 ? 1.612 -6.142 12.469 1.00 88.69 94 TYR A O 1
ATOM 776 N N . ASN A 1 95 ? 3.732 -6.847 12.264 1.00 89.25 95 ASN A N 1
ATOM 777 C CA . ASN A 1 95 ? 3.413 -8.272 12.084 1.00 89.25 95 ASN A CA 1
ATOM 778 C C . ASN A 1 95 ? 2.164 -8.520 11.203 1.00 89.25 95 ASN A C 1
ATOM 780 O O . ASN A 1 95 ? 1.215 -9.187 11.626 1.00 89.25 95 ASN A O 1
ATOM 784 N N . PRO A 1 96 ? 2.118 -7.950 9.983 1.00 91.06 96 PRO A N 1
ATOM 785 C CA . PRO A 1 96 ? 0.886 -7.839 9.220 1.00 91.06 96 PRO A CA 1
ATOM 786 C C . PRO A 1 96 ? 0.338 -9.208 8.833 1.00 91.06 96 PRO A C 1
ATOM 788 O O . PRO A 1 96 ? 1.074 -10.102 8.406 1.00 91.06 96 PRO A O 1
ATOM 791 N N . LYS A 1 97 ? -0.989 -9.335 8.839 1.00 88.69 97 LYS A N 1
ATOM 792 C CA . LYS A 1 97 ? -1.660 -10.458 8.188 1.00 88.69 97 LYS A CA 1
ATOM 793 C C . LYS A 1 97 ? -1.502 -10.327 6.676 1.00 88.69 97 LYS A C 1
ATOM 795 O O . LYS A 1 97 ? -2.046 -9.405 6.075 1.00 88.69 97 LYS A O 1
ATOM 800 N N . ILE A 1 98 ? -0.811 -11.270 6.048 1.00 86.81 98 ILE A N 1
ATOM 801 C CA . ILE A 1 98 ? -0.632 -11.272 4.593 1.00 86.81 98 ILE A CA 1
ATOM 802 C C . ILE A 1 98 ? -1.757 -12.077 3.941 1.00 86.81 98 ILE A C 1
ATOM 804 O O . ILE A 1 98 ? -2.000 -13.229 4.297 1.00 86.81 98 ILE A O 1
ATOM 808 N N . VAL A 1 99 ? -2.436 -11.472 2.970 1.00 82.62 99 VAL A N 1
ATOM 809 C CA . VAL A 1 99 ? -3.470 -12.117 2.152 1.00 82.62 99 VAL A CA 1
ATOM 810 C C . VAL A 1 99 ? -3.147 -11.882 0.685 1.00 82.62 99 VAL A C 1
ATOM 812 O O . VAL A 1 99 ? -2.889 -10.756 0.269 1.00 82.62 99 VAL A O 1
ATOM 815 N N . ILE A 1 100 ? -3.177 -12.945 -0.114 1.00 80.38 100 ILE A N 1
ATOM 816 C CA . ILE A 1 100 ? -3.026 -12.861 -1.567 1.00 80.38 100 ILE A CA 1
ATOM 817 C C . ILE A 1 100 ? -4.392 -13.131 -2.173 1.00 80.38 100 ILE A C 1
ATOM 819 O O . ILE A 1 100 ? -4.930 -14.225 -2.002 1.00 80.38 100 ILE A O 1
ATOM 823 N N . THR A 1 101 ? -4.951 -12.152 -2.883 1.00 73.94 101 THR A N 1
ATOM 824 C CA . THR A 1 101 ? -6.268 -12.348 -3.482 1.00 73.94 101 THR A CA 1
ATOM 825 C C . THR A 1 101 ? -6.187 -13.248 -4.708 1.00 73.94 101 THR A C 1
ATOM 827 O O . THR A 1 101 ? -5.231 -13.212 -5.496 1.00 73.94 101 THR A O 1
ATOM 830 N N . SER A 1 102 ? -7.212 -14.077 -4.865 1.00 68.75 102 SER A N 1
ATOM 831 C CA . SER A 1 102 ? -7.437 -14.935 -6.028 1.00 68.75 102 SER A CA 1
ATOM 832 C C . SER A 1 102 ? -8.928 -14.949 -6.375 1.00 68.75 102 SER A C 1
ATOM 834 O O . SER A 1 102 ? -9.729 -14.320 -5.688 1.00 68.75 102 SER A O 1
ATOM 836 N N . MET A 1 103 ? -9.316 -15.659 -7.440 1.00 66.12 103 MET A N 1
ATOM 837 C CA . MET A 1 103 ? -10.741 -15.866 -7.732 1.00 66.12 103 MET A CA 1
ATOM 838 C C . MET A 1 103 ? -11.450 -16.625 -6.602 1.00 66.12 103 MET A C 1
ATOM 840 O O . MET A 1 103 ? -12.619 -16.381 -6.340 1.00 66.12 103 MET A O 1
ATOM 844 N N . GLU A 1 104 ? -10.728 -17.525 -5.936 1.00 65.19 104 GLU A N 1
ATOM 845 C CA . GLU A 1 104 ? -11.223 -18.365 -4.840 1.00 65.19 104 GLU A CA 1
ATOM 846 C C . GLU A 1 104 ? -11.104 -17.663 -3.480 1.00 65.19 104 GLU A C 1
ATOM 848 O O . GLU A 1 104 ? -11.858 -17.956 -2.561 1.00 65.19 104 GLU A O 1
ATOM 853 N N . ASN A 1 105 ? -10.182 -16.703 -3.369 1.00 60.94 105 ASN A N 1
ATOM 854 C CA . ASN A 1 105 ? -9.898 -15.925 -2.167 1.00 60.94 105 ASN A CA 1
ATOM 855 C C . ASN A 1 105 ? -9.984 -14.430 -2.487 1.00 60.94 105 ASN A C 1
ATOM 857 O O . ASN A 1 105 ? -8.989 -13.703 -2.421 1.00 60.94 105 ASN A O 1
ATOM 861 N N . TYR A 1 106 ? -11.159 -13.965 -2.904 1.00 62.28 106 TYR A N 1
ATOM 862 C CA . TYR A 1 106 ? -11.401 -12.535 -3.061 1.00 62.28 106 TYR A CA 1
ATOM 863 C C . TYR A 1 106 ? -11.529 -11.895 -1.673 1.00 62.28 106 TYR A C 1
ATOM 865 O O . TYR A 1 106 ? -12.033 -12.517 -0.735 1.00 62.28 106 TYR A O 1
ATOM 873 N N . PHE A 1 107 ? -11.082 -10.643 -1.512 1.00 59.53 107 PHE A N 1
ATOM 874 C CA . PHE A 1 107 ? -11.597 -9.868 -0.384 1.00 59.53 107 PHE A CA 1
ATOM 875 C C . PHE A 1 107 ? -13.103 -9.789 -0.594 1.00 59.53 107 PHE A C 1
ATOM 877 O O . PHE A 1 107 ? -13.526 -9.318 -1.648 1.00 59.53 107 PHE A O 1
ATOM 884 N N . GLY A 1 108 ? -13.886 -10.313 0.354 1.00 53.22 108 GLY A N 1
ATOM 885 C CA . GLY A 1 108 ? -15.347 -10.290 0.275 1.00 53.22 108 GLY A CA 1
ATOM 886 C C . GLY A 1 108 ? -15.861 -8.901 -0.112 1.00 53.22 108 GLY A C 1
ATOM 887 O O . GLY A 1 108 ? -15.170 -7.910 0.115 1.00 53.22 108 GLY A O 1
ATOM 888 N N . GLU A 1 109 ? -17.075 -8.824 -0.661 1.00 50.16 109 GLU A N 1
ATOM 889 C CA . GLU A 1 109 ? -17.712 -7.647 -1.298 1.00 50.16 109 GLU A CA 1
ATOM 890 C C . GLU A 1 109 ? -17.664 -6.302 -0.522 1.00 50.16 109 GLU A C 1
ATOM 892 O O . GLU A 1 109 ? -18.111 -5.277 -1.026 1.00 50.16 109 GLU A O 1
ATOM 897 N N . LYS A 1 110 ? -17.130 -6.265 0.704 1.00 48.06 110 LYS A N 1
ATOM 898 C CA . LYS A 1 110 ? -17.178 -5.145 1.650 1.00 48.06 110 LYS A CA 1
ATOM 899 C C . LYS A 1 110 ? -15.895 -4.324 1.813 1.00 48.06 110 LYS A C 1
ATOM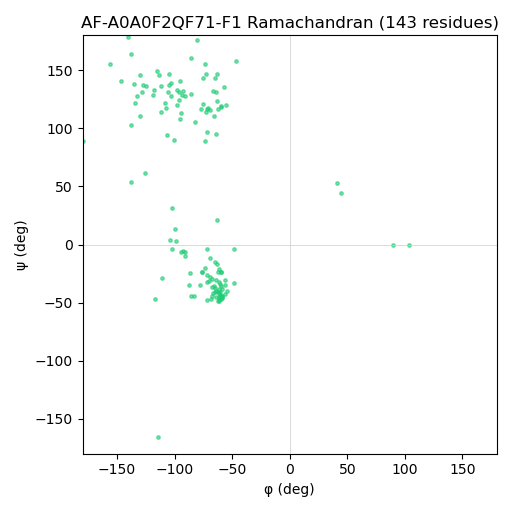 901 O O . LYS A 1 110 ? -15.902 -3.426 2.650 1.00 48.06 110 LYS A O 1
ATOM 906 N N . LEU A 1 111 ? -14.815 -4.571 1.067 1.00 56.84 111 LEU A N 1
ATOM 907 C CA . LEU A 1 111 ? -13.618 -3.718 1.150 1.00 56.84 111 LEU A CA 1
ATOM 908 C C . LEU A 1 111 ? -13.465 -2.819 -0.080 1.00 56.84 111 LEU A C 1
ATOM 910 O O . LEU A 1 111 ? -12.860 -3.234 -1.070 1.00 56.84 111 LEU A O 1
ATOM 914 N N . PRO A 1 112 ? -13.961 -1.568 -0.029 1.00 62.69 112 PRO A N 1
ATOM 915 C CA . PRO A 1 112 ? -13.677 -0.589 -1.063 1.00 62.69 112 PRO A CA 1
ATOM 916 C C . PRO A 1 112 ? -12.232 -0.112 -0.897 1.00 62.69 112 PRO A C 1
ATOM 918 O O . PRO A 1 112 ? -11.953 0.851 -0.184 1.00 62.69 112 PRO A O 1
ATOM 921 N N . PHE A 1 113 ? -11.298 -0.806 -1.544 1.00 73.19 113 PHE A N 1
ATOM 922 C CA . PHE A 1 113 ? -9.941 -0.305 -1.712 1.00 73.19 113 PHE A CA 1
ATOM 923 C C . PHE A 1 113 ? -9.989 1.014 -2.478 1.00 73.19 113 PHE A C 1
ATOM 925 O O . PHE A 1 113 ? -10.437 1.066 -3.623 1.00 73.19 113 PHE A O 1
ATOM 932 N N . ARG A 1 114 ? -9.521 2.088 -1.846 1.00 73.00 114 ARG A N 1
ATOM 933 C CA . ARG A 1 114 ? -9.350 3.382 -2.502 1.00 73.00 114 ARG A CA 1
ATOM 934 C C . ARG A 1 114 ? -7.893 3.527 -2.918 1.00 73.00 114 ARG A C 1
ATOM 936 O O . ARG A 1 114 ? -7.017 3.217 -2.108 1.00 73.00 114 ARG A O 1
ATOM 943 N N . PRO A 1 115 ? -7.600 3.951 -4.157 1.00 76.31 115 PRO A N 1
ATOM 944 C CA . PRO A 1 115 ? -6.234 4.282 -4.533 1.00 76.31 115 PRO A CA 1
ATOM 945 C C . PRO A 1 115 ? -5.774 5.474 -3.691 1.00 76.31 115 PRO A C 1
ATOM 947 O O . PRO A 1 115 ? -6.495 6.462 -3.573 1.00 76.31 115 PRO A O 1
ATOM 950 N N . VAL A 1 116 ? -4.591 5.370 -3.089 1.00 81.50 116 VAL A N 1
ATOM 951 C CA . VAL A 1 116 ? -4.060 6.419 -2.202 1.00 81.50 116 VAL A CA 1
ATOM 952 C C . VAL A 1 116 ? -2.778 7.011 -2.758 1.00 81.50 116 VAL A C 1
ATOM 954 O O . VAL A 1 116 ? -2.638 8.229 -2.824 1.00 81.50 116 VAL A O 1
ATOM 957 N N . ILE A 1 117 ? -1.851 6.161 -3.198 1.00 85.94 117 ILE A N 1
ATOM 958 C CA . ILE A 1 117 ? -0.576 6.608 -3.757 1.00 85.94 117 ILE A CA 1
ATOM 959 C C . ILE A 1 117 ? -0.330 5.852 -5.057 1.00 85.94 117 ILE A C 1
ATOM 961 O O . ILE A 1 117 ? -0.401 4.627 -5.097 1.00 85.94 117 ILE A O 1
ATOM 965 N N . SER A 1 118 ? -0.041 6.578 -6.129 1.00 84.69 118 SER A N 1
ATOM 966 C CA . SER A 1 118 ? 0.272 6.015 -7.439 1.00 84.69 118 SER A CA 1
ATOM 967 C C . SER A 1 118 ? 1.766 6.097 -7.731 1.00 84.69 118 SER A C 1
ATOM 969 O O . SER A 1 118 ? 2.418 7.109 -7.475 1.00 84.69 118 SER A O 1
ATOM 971 N N . TYR A 1 119 ? 2.298 5.017 -8.289 1.00 81.62 119 TYR A N 1
ATOM 972 C CA . TYR A 1 119 ? 3.636 4.921 -8.847 1.00 81.62 119 TYR A CA 1
ATOM 973 C C . TYR A 1 119 ? 3.522 4.846 -10.372 1.00 81.62 119 TYR A C 1
ATOM 975 O O . TYR A 1 119 ? 2.891 3.933 -10.899 1.00 81.62 119 TYR A O 1
ATOM 983 N N . ASP A 1 120 ? 4.143 5.774 -11.095 1.00 82.31 120 ASP A N 1
ATOM 984 C CA . ASP A 1 120 ? 4.216 5.749 -12.561 1.00 82.31 120 ASP A CA 1
ATOM 985 C C . ASP A 1 120 ? 5.658 5.948 -13.004 1.00 82.31 120 ASP A C 1
ATOM 987 O O . ASP A 1 120 ? 6.196 7.037 -12.854 1.00 82.31 120 ASP A O 1
ATOM 991 N N . ARG A 1 121 ? 6.292 4.906 -13.552 1.00 74.56 121 ARG A N 1
ATOM 992 C CA . ARG A 1 121 ? 7.598 4.999 -14.235 1.00 74.56 121 ARG A CA 1
ATOM 993 C C . ARG A 1 121 ? 8.650 5.846 -13.489 1.00 74.56 121 ARG A C 1
ATOM 995 O O . ARG A 1 121 ? 9.353 6.659 -14.081 1.00 74.56 121 ARG A O 1
ATOM 1002 N N . GLY A 1 122 ? 8.757 5.660 -12.170 1.00 75.94 122 GLY A N 1
ATOM 1003 C CA . GLY A 1 122 ? 9.699 6.391 -11.306 1.00 75.94 122 GLY A CA 1
ATOM 1004 C C . GLY A 1 122 ? 9.173 7.706 -10.711 1.00 75.94 122 GLY A C 1
ATOM 1005 O O . GLY A 1 122 ? 9.873 8.351 -9.926 1.00 75.94 122 GLY A O 1
ATOM 1006 N N . PHE A 1 123 ? 7.943 8.097 -11.018 1.00 79.88 123 PHE A N 1
ATOM 1007 C CA . PHE A 1 123 ? 7.212 9.173 -10.357 1.00 79.88 123 PHE A CA 1
ATOM 1008 C C . PHE A 1 123 ? 6.308 8.601 -9.264 1.0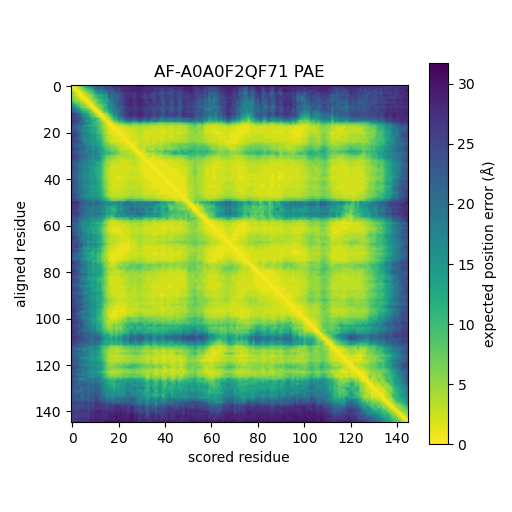0 79.88 123 PHE A C 1
ATOM 1010 O O . PHE A 1 123 ? 5.711 7.539 -9.426 1.00 79.88 123 PHE A O 1
ATOM 1017 N N . ILE A 1 124 ? 6.238 9.306 -8.136 1.00 84.31 124 ILE A N 1
ATOM 1018 C CA . ILE A 1 124 ? 5.405 8.953 -6.983 1.00 84.31 124 ILE A CA 1
ATOM 1019 C C . ILE A 1 124 ? 4.424 10.099 -6.789 1.00 84.31 124 ILE A C 1
ATOM 1021 O O . ILE A 1 124 ? 4.840 11.257 -6.732 1.00 84.31 124 ILE A O 1
ATOM 1025 N N . PHE A 1 125 ? 3.141 9.772 -6.704 1.00 80.75 125 PHE A N 1
ATOM 1026 C CA . PHE A 1 125 ? 2.061 10.739 -6.598 1.00 80.75 125 PHE A CA 1
ATOM 1027 C C . PHE A 1 125 ? 1.076 10.327 -5.506 1.00 80.75 125 PHE A C 1
ATOM 1029 O O . PHE A 1 125 ? 0.497 9.246 -5.576 1.00 80.75 125 PHE A O 1
ATOM 1036 N N . ASP A 1 126 ? 0.873 11.191 -4.516 1.00 80.38 126 ASP A N 1
ATOM 1037 C CA . ASP A 1 126 ? -0.126 11.009 -3.461 1.00 80.38 126 ASP A CA 1
ATOM 1038 C C . ASP A 1 126 ? -1.410 11.754 -3.842 1.00 80.38 126 ASP A C 1
ATOM 1040 O O . ASP A 1 126 ? -1.452 12.987 -3.836 1.00 80.38 126 ASP A O 1
ATOM 1044 N N . SER A 1 127 ? -2.454 11.004 -4.204 1.00 67.56 127 SER A N 1
ATOM 1045 C CA . SER A 1 127 ? -3.743 11.585 -4.591 1.00 67.56 127 SER A CA 1
ATOM 1046 C C . SER A 1 127 ? -4.552 12.063 -3.388 1.00 67.56 127 SER A C 1
ATOM 1048 O O . SER A 1 127 ? -5.375 12.967 -3.530 1.00 67.56 127 SER A O 1
ATOM 1050 N N . THR A 1 128 ? -4.305 11.519 -2.193 1.00 65.75 128 THR A N 1
ATOM 1051 C CA . THR A 1 128 ? -5.083 11.870 -0.996 1.00 65.75 128 THR A CA 1
ATOM 1052 C C . THR A 1 128 ? -4.776 13.270 -0.487 1.00 65.75 128 THR A C 1
ATOM 1054 O O . THR A 1 128 ? -5.686 13.969 -0.058 1.00 65.75 128 THR A O 1
ATOM 1057 N N . ALA A 1 129 ? -3.536 13.736 -0.646 1.00 60.97 129 ALA A N 1
ATOM 1058 C CA . ALA A 1 129 ? -3.158 15.106 -0.307 1.00 60.97 129 ALA A CA 1
ATOM 1059 C C . ALA A 1 129 ? -3.914 16.167 -1.134 1.00 60.97 129 ALA A C 1
ATOM 1061 O O . ALA A 1 129 ? -4.016 17.322 -0.722 1.00 60.97 129 ALA A O 1
ATOM 1062 N N . ILE A 1 130 ? -4.420 15.804 -2.318 1.00 57.31 130 ILE A N 1
ATOM 1063 C CA . ILE A 1 130 ? -5.248 16.689 -3.144 1.00 57.31 130 ILE A CA 1
ATOM 1064 C C . ILE A 1 130 ? -6.700 16.641 -2.681 1.00 57.31 130 ILE A C 1
ATOM 1066 O O . ILE A 1 130 ? -7.315 17.694 -2.547 1.00 57.31 130 ILE A O 1
ATOM 1070 N N . GLU A 1 131 ? -7.239 15.450 -2.414 1.00 58.00 131 GLU A N 1
ATOM 1071 C CA . GLU A 1 131 ? -8.605 15.297 -1.900 1.00 58.00 131 GLU A CA 1
ATOM 1072 C C . GLU A 1 131 ? -8.788 16.022 -0.560 1.00 58.00 131 GLU A C 1
ATOM 1074 O O . GLU A 1 131 ? -9.739 16.786 -0.428 1.00 58.00 131 GLU A O 1
ATOM 1079 N N . GLU A 1 132 ? -7.834 15.886 0.370 1.00 58.38 132 GLU A N 1
ATOM 1080 C CA . GLU A 1 132 ? -7.826 16.584 1.667 1.00 58.38 132 GLU A CA 1
ATOM 1081 C C . GLU A 1 132 ? -7.830 18.119 1.481 1.00 58.38 132 GLU A C 1
ATOM 1083 O O . GLU A 1 132 ? -8.656 18.827 2.062 1.00 58.38 132 GLU A O 1
ATOM 1088 N N . LYS A 1 133 ? -7.003 18.645 0.565 1.00 57.03 133 LYS A N 1
ATOM 1089 C CA . LYS A 1 133 ? -6.977 20.084 0.228 1.00 57.03 133 LYS A CA 1
ATOM 1090 C C . LYS A 1 133 ? -8.246 20.574 -0.473 1.00 57.03 133 LYS A C 1
ATOM 1092 O O . LYS A 1 133 ? -8.588 21.753 -0.378 1.00 57.03 133 LYS A O 1
ATOM 1097 N N . LEU A 1 134 ? -8.924 19.717 -1.231 1.00 58.19 134 LEU A N 1
ATOM 1098 C CA . LEU A 1 134 ? -10.188 20.056 -1.890 1.00 58.19 134 LEU A CA 1
ATOM 1099 C C . LEU A 1 134 ? -11.363 20.024 -0.898 1.00 58.19 134 LEU A C 1
ATOM 1101 O O . LEU A 1 134 ? -12.253 20.873 -0.999 1.00 58.19 134 LEU A O 1
ATOM 1105 N N . SER A 1 135 ? -11.356 19.115 0.084 1.00 55.81 135 SER A N 1
ATOM 1106 C CA . SER A 1 135 ? -12.346 19.096 1.169 1.00 55.81 135 SER A CA 1
ATOM 1107 C C . SER A 1 135 ? -12.214 20.304 2.100 1.00 55.81 135 SER A C 1
ATOM 1109 O O . SER A 1 135 ? -13.206 20.975 2.363 1.00 55.81 135 SER A O 1
ATOM 1111 N N . GLU A 1 136 ? -10.995 20.679 2.496 1.00 56.88 136 GLU A N 1
ATOM 1112 C CA . GLU A 1 136 ? -10.766 21.859 3.351 1.00 56.88 136 GLU A CA 1
ATOM 1113 C C . GLU A 1 136 ? -11.236 23.163 2.675 1.00 56.88 136 GLU A C 1
ATOM 1115 O O . GLU A 1 136 ? -11.844 24.030 3.303 1.00 56.88 136 GLU A O 1
ATOM 1120 N N . ASN A 1 137 ? -11.035 23.285 1.357 1.00 54.12 137 ASN A N 1
ATOM 1121 C CA . ASN A 1 137 ? -11.490 24.444 0.580 1.00 54.12 137 ASN A CA 1
ATOM 1122 C C . ASN A 1 137 ? -13.010 24.491 0.341 1.00 54.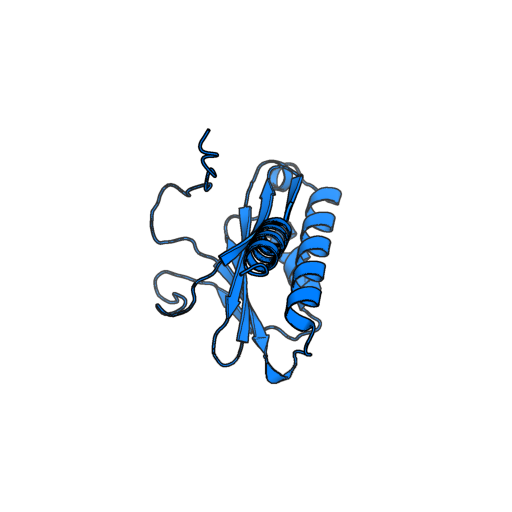12 137 ASN A C 1
ATOM 1124 O O . ASN A 1 137 ? -13.540 25.554 0.008 1.00 54.12 137 ASN A O 1
ATOM 1128 N N . SER A 1 138 ? -13.714 23.362 0.458 1.00 50.91 138 SER A N 1
ATOM 1129 C CA . SER A 1 138 ? -15.176 23.319 0.322 1.00 50.91 138 SER A CA 1
ATOM 1130 C C . SER A 1 138 ? -15.879 23.584 1.653 1.00 50.91 138 SER A C 1
ATOM 1132 O O . SER A 1 138 ? -16.878 24.301 1.660 1.00 50.91 138 SER A O 1
ATOM 1134 N N . GLU A 1 139 ? -15.313 23.140 2.778 1.00 48.03 139 GLU A N 1
ATOM 1135 C CA . GLU A 1 139 ? -15.796 23.488 4.123 1.00 48.03 139 GLU A CA 1
ATOM 1136 C C . GLU A 1 139 ? -15.592 24.977 4.449 1.00 48.03 139 GLU A C 1
ATOM 1138 O O . GLU A 1 139 ? -16.488 25.618 5.000 1.00 48.03 139 GLU A O 1
ATOM 1143 N N . ALA A 1 140 ? -14.486 25.583 3.999 1.00 48.53 140 ALA A N 1
ATOM 1144 C CA . ALA A 1 140 ? -14.234 27.020 4.161 1.00 48.53 140 ALA A CA 1
ATOM 1145 C C . ALA A 1 140 ? -15.228 27.929 3.402 1.00 48.53 140 ALA A C 1
ATOM 1147 O O . ALA A 1 140 ? -15.307 29.123 3.688 1.00 48.53 140 ALA A O 1
ATOM 1148 N N . LYS A 1 141 ? -16.005 27.393 2.447 1.00 42.38 141 LYS A N 1
ATOM 1149 C CA . LYS A 1 141 ? -17.045 28.139 1.714 1.00 42.38 141 LYS A CA 1
ATOM 1150 C C . LYS A 1 141 ? -18.443 28.048 2.330 1.00 42.38 141 LYS A C 1
ATOM 1152 O O . LYS A 1 141 ? -19.338 28.734 1.845 1.00 42.38 141 LYS A O 1
ATOM 1157 N N . ILE A 1 142 ? -18.647 27.238 3.373 1.00 45.59 142 ILE A N 1
ATOM 1158 C CA . ILE A 1 142 ? -19.963 27.076 4.023 1.00 45.59 142 ILE A CA 1
ATOM 1159 C C . ILE A 1 142 ? -20.158 28.061 5.193 1.00 45.59 142 ILE A C 1
ATOM 1161 O O . ILE A 1 142 ? -21.267 28.213 5.697 1.00 45.59 142 ILE A O 1
ATOM 1165 N N . VAL A 1 143 ? -19.138 28.834 5.575 1.00 45.06 143 VAL A N 1
ATOM 1166 C CA . VAL A 1 143 ? -19.299 29.920 6.554 1.00 45.06 143 VAL A CA 1
ATOM 1167 C C . VAL A 1 143 ? -19.396 31.260 5.830 1.00 45.06 143 VAL A C 1
ATOM 1169 O O . VAL A 1 143 ? -18.384 31.886 5.537 1.00 45.06 143 VAL A O 1
ATOM 1172 N N . ASN A 1 144 ? -20.627 31.643 5.487 1.00 37.81 144 ASN A N 1
ATOM 1173 C CA . ASN A 1 144 ? -21.169 33.008 5.565 1.00 37.81 144 ASN A CA 1
ATOM 1174 C C . ASN A 1 144 ? -22.629 32.969 5.080 1.00 37.81 144 ASN A C 1
ATOM 1176 O O . ASN A 1 144 ? -22.904 33.111 3.886 1.00 37.81 144 ASN A O 1
ATOM 1180 N N . ILE A 1 145 ? -23.538 32.724 6.030 1.00 37.16 145 ILE A N 1
ATOM 1181 C CA . ILE A 1 145 ? -24.935 33.185 5.982 1.00 37.16 145 ILE A CA 1
ATOM 1182 C C . ILE A 1 145 ? -24.956 34.556 6.649 1.00 37.16 145 ILE A C 1
ATOM 1184 O O . ILE A 1 145 ? -24.329 34.662 7.730 1.00 37.16 145 ILE A O 1
#

pLDDT: mean 72.04, std 19.29, range [24.86, 92.75]

Nearest PDB structures (foldseek):
  6ahu-assembly1_H  TM=3.379E-01  e=1.212E-01  Homo sapiens
  1t0t-assembly1_V  TM=2.895E-01  e=1.444E-01  Geobacillus stearothermophilus
  3bgu-assembly1_A  TM=3.292E-01  e=5.215E-01  Thermobifida fusca YX
  2ipi-assembly4_D  TM=4.527E-01  e=4.025E+00  Streptomyces galilaeus

Solvent-accessible surface area (backbone atoms only — not comparable to full-atom values): 8566 Å² total; per-residue (Å²): 134,86,82,79,79,81,75,89,71,67,99,56,92,89,69,86,39,29,44,28,39,30,33,48,52,89,80,46,61,98,56,38,74,58,55,52,51,51,41,49,52,52,22,53,47,51,41,45,79,66,52,46,80,78,52,44,73,48,64,52,51,38,24,42,28,58,64,98,57,30,42,30,42,34,34,58,60,88,56,53,70,68,52,51,50,47,43,50,60,62,48,52,89,59,69,44,49,76,47,69,39,42,97,90,43,55,80,62,101,77,57,76,61,40,79,37,38,38,37,47,54,68,43,79,44,64,57,51,69,52,53,54,57,51,50,56,61,52,59,65,66,69,76,78,130

Sequence (145 aa):
MNNKIFYLYPEVEGKQYFVCWGLSKEELNKNAKKEIKDLILVGLKNIKENSNRWIGQRSFSVYLGEDQKFLWVAVPRQISAKAMNMLSANFAVYNPKIVITSMENYFGEKLPFRPVISYDRGFIFDSTAIEEKLSENSEAKIVNI

Foldseek 3Di:
DDDDDDDPDDPDPDDQKKKKWWFFPVLADPCRVVLLVVLQVQLLLVCLVPPDPQSLADKWFWWWWDDPTTIMIITGPPHDPVSVVSSVVSCVVRVTDIDIDDPVRHPPPPIPTDGAWIDHSSDIDGPVVVVVVVVVVVVVVVPDD

Secondary structure (DSSP, 8-state):
----------SSTT---EEEEEEETTT--TTHHHHHHHHHHHHHHHHHHT--TTTTT--EEEEEEE-SSEEEEEEETTS-HHHHHHHHHHHGGG--EEEE--SSSPPPTT--PEEEEEEETTEEEESHHHHHHHHHHHHTTS---

Radius of gyration: 16.51 Å; Cα contacts (8 Å, |Δi|>4): 186; chains: 1; bounding box: 42×52×38 Å

Mean predicted aligned error: 10.66 Å